Protein AF-A0A965SAM2-F1 (afdb_monomer_lite)

Foldseek 3Di:
DDPPPPQQDDWDQVPWAFPDDDPFKTKIADPDCQDGDPGHDDQFGIWIAGSVVSDTQKTWGQDPVRAIWIAGVPGRDGPVVPVVSVVRCVVVVNHDDDD

Structure (mmCIF, N/CA/C/O backbone):
data_AF-A0A965SAM2-F1
#
_entry.id   AF-A0A965SAM2-F1
#
loop_
_atom_site.group_PDB
_atom_site.id
_atom_site.type_symbol
_atom_site.label_atom_id
_atom_site.label_alt_id
_atom_site.label_comp_id
_atom_site.label_asym_id
_atom_site.label_entity_id
_atom_site.label_seq_id
_atom_site.pdbx_PDB_ins_code
_atom_site.Cartn_x
_atom_site.Cartn_y
_atom_site.Cartn_z
_atom_site.occupancy
_atom_site.B_iso_or_equiv
_atom_site.auth_seq_id
_atom_site.auth_comp_id
_atom_site.auth_asym_id
_atom_site.auth_atom_id
_atom_site.pdbx_PDB_model_num
ATOM 1 N N . MET A 1 1 ? 32.963 -10.746 -17.065 1.00 41.69 1 MET A N 1
ATOM 2 C CA . MET A 1 1 ? 32.592 -9.631 -16.169 1.00 41.69 1 MET A CA 1
ATOM 3 C C . MET A 1 1 ? 31.204 -9.936 -15.650 1.00 41.69 1 MET A C 1
ATOM 5 O O . MET A 1 1 ? 30.295 -10.102 -16.454 1.00 41.69 1 MET A O 1
ATOM 9 N N . SER A 1 2 ? 31.084 -10.188 -14.348 1.00 42.41 2 SER A N 1
ATOM 10 C CA . SER A 1 2 ? 29.838 -10.634 -13.728 1.00 42.41 2 SER A CA 1
ATOM 11 C C . SER A 1 2 ? 28.755 -9.581 -13.916 1.00 42.41 2 SER A C 1
ATOM 13 O O . SER A 1 2 ? 28.946 -8.424 -13.556 1.00 42.41 2 SER A O 1
ATOM 15 N N . ASN A 1 3 ? 27.638 -10.005 -14.503 1.00 43.38 3 ASN A N 1
ATOM 16 C CA . ASN A 1 3 ? 26.401 -9.245 -14.582 1.00 43.38 3 ASN A CA 1
ATOM 17 C C . ASN A 1 3 ? 25.921 -9.056 -13.138 1.00 43.38 3 ASN A C 1
ATOM 19 O O . ASN A 1 3 ? 25.306 -9.960 -12.563 1.00 43.38 3 ASN A O 1
ATOM 23 N N . ASP A 1 4 ? 26.314 -7.946 -12.517 1.00 49.00 4 ASP A N 1
ATOM 24 C CA . ASP A 1 4 ? 25.928 -7.609 -11.156 1.00 49.00 4 ASP A CA 1
ATOM 25 C C . ASP A 1 4 ? 24.427 -7.323 -11.202 1.00 49.00 4 ASP A C 1
ATOM 27 O O . ASP A 1 4 ? 23.975 -6.230 -11.543 1.00 49.00 4 ASP A O 1
ATOM 31 N N . ARG A 1 5 ? 23.636 -8.391 -11.023 1.00 53.91 5 ARG A N 1
ATOM 32 C CA . ARG A 1 5 ? 22.177 -8.348 -10.948 1.00 53.91 5 ARG A CA 1
ATOM 33 C C . ARG A 1 5 ? 21.845 -7.181 -10.035 1.00 53.91 5 ARG A C 1
ATOM 35 O O . ARG A 1 5 ? 22.191 -7.261 -8.860 1.00 53.91 5 ARG A O 1
ATOM 42 N N . MET A 1 6 ? 21.185 -6.140 -10.550 1.00 49.34 6 MET A N 1
ATOM 43 C CA . MET A 1 6 ? 20.573 -5.106 -9.717 1.00 49.34 6 MET A CA 1
ATOM 44 C C . MET A 1 6 ? 19.788 -5.822 -8.616 1.00 49.34 6 MET A C 1
ATOM 46 O O . MET A 1 6 ? 18.729 -6.406 -8.855 1.00 49.34 6 MET A O 1
ATOM 50 N N . LYS A 1 7 ? 20.368 -5.886 -7.415 1.00 56.69 7 LYS A N 1
ATOM 51 C CA . LYS A 1 7 ? 19.736 -6.510 -6.262 1.00 56.69 7 LYS A CA 1
ATOM 52 C C . LYS A 1 7 ? 18.736 -5.487 -5.768 1.00 56.69 7 LYS A C 1
ATOM 54 O O . LYS A 1 7 ? 19.071 -4.649 -4.936 1.00 56.69 7 LYS A O 1
ATOM 59 N N . PHE A 1 8 ? 17.531 -5.538 -6.328 1.00 63.66 8 PHE A N 1
ATOM 60 C CA . PHE A 1 8 ? 16.389 -4.794 -5.819 1.00 63.66 8 PHE A CA 1
ATOM 61 C C . PHE A 1 8 ? 16.279 -5.077 -4.323 1.00 63.66 8 PHE A C 1
ATOM 63 O O . PHE A 1 8 ? 16.072 -6.223 -3.907 1.00 63.66 8 PHE A O 1
ATOM 70 N N . ARG A 1 9 ? 16.520 -4.050 -3.505 1.00 69.62 9 ARG A N 1
ATOM 71 C CA . ARG A 1 9 ? 16.406 -4.182 -2.056 1.00 69.62 9 ARG A CA 1
ATOM 72 C C . ARG A 1 9 ? 14.931 -4.118 -1.701 1.00 69.62 9 ARG A C 1
ATOM 74 O O . ARG A 1 9 ? 14.195 -3.272 -2.209 1.00 69.62 9 ARG A O 1
ATOM 81 N N . TYR A 1 10 ? 14.508 -5.054 -0.863 1.00 79.81 10 TYR A N 1
ATOM 82 C CA . TYR A 1 10 ? 13.208 -4.971 -0.218 1.00 79.81 10 TYR A CA 1
ATOM 83 C C . TYR A 1 10 ? 13.220 -3.831 0.801 1.00 79.81 10 TYR A C 1
ATOM 85 O O . TYR A 1 10 ? 14.263 -3.608 1.424 1.00 79.81 10 TYR A O 1
ATOM 93 N N . PRO A 1 11 ? 12.089 -3.139 0.991 1.00 83.38 11 PRO A N 1
ATOM 94 C CA . PRO A 1 11 ? 12.001 -2.103 1.998 1.00 83.38 11 PRO A CA 1
ATOM 95 C C . PRO A 1 11 ? 12.035 -2.754 3.383 1.00 83.38 11 PRO A C 1
ATOM 97 O O . PRO A 1 11 ? 11.496 -3.847 3.586 1.00 83.38 11 PRO A O 1
ATOM 100 N N . SER A 1 12 ? 12.661 -2.081 4.347 1.00 86.19 12 SER A N 1
ATOM 101 C CA . SER A 1 12 ? 12.483 -2.439 5.753 1.00 86.19 12 SER A CA 1
ATOM 102 C C . SER A 1 12 ? 11.093 -1.986 6.184 1.00 86.19 12 SER A C 1
ATOM 104 O O . SER A 1 12 ? 10.749 -0.821 6.006 1.00 86.19 12 SER A O 1
ATOM 106 N N . LEU A 1 13 ? 10.286 -2.898 6.725 1.00 85.56 13 LEU A N 1
ATOM 107 C CA . LEU A 1 13 ? 8.923 -2.560 7.139 1.00 85.56 13 LEU A CA 1
ATOM 108 C C . LEU A 1 13 ? 8.893 -1.820 8.482 1.00 85.56 13 LEU A C 1
ATOM 110 O O . LEU A 1 13 ? 8.004 -1.004 8.697 1.00 85.56 13 LEU A O 1
ATOM 114 N N . GLY A 1 14 ? 9.860 -2.053 9.374 1.00 86.19 14 GLY A N 1
ATOM 115 C CA . GLY A 1 14 ? 9.796 -1.511 10.734 1.00 86.19 14 GLY A CA 1
ATOM 116 C C . GLY A 1 14 ? 8.524 -1.985 11.444 1.00 86.19 14 GLY A C 1
ATOM 117 O O . GLY A 1 14 ? 8.246 -3.183 11.460 1.00 86.19 14 GLY A O 1
ATOM 118 N N . THR A 1 15 ? 7.747 -1.053 11.998 1.00 87.94 15 THR A N 1
ATOM 119 C CA . THR A 1 15 ? 6.433 -1.335 12.604 1.00 87.94 15 THR A CA 1
ATOM 120 C C . THR A 1 15 ? 5.286 -1.377 11.589 1.00 87.94 15 THR A C 1
ATOM 122 O O . THR A 1 15 ? 4.168 -1.729 11.956 1.00 87.94 15 THR A O 1
ATOM 125 N N . ASN A 1 16 ? 5.538 -1.054 10.316 1.00 89.75 16 ASN A N 1
ATOM 126 C CA . ASN A 1 16 ? 4.527 -1.096 9.262 1.00 89.75 16 ASN A CA 1
ATOM 127 C C . ASN A 1 16 ? 4.139 -2.535 8.907 1.00 89.75 16 ASN A C 1
ATOM 129 O O . ASN A 1 16 ? 4.940 -3.469 9.003 1.00 89.75 16 ASN A O 1
ATOM 133 N N . LEU A 1 17 ? 2.912 -2.711 8.420 1.00 89.50 17 LEU A N 1
ATOM 134 C CA . LEU A 1 17 ? 2.343 -4.030 8.169 1.00 89.50 17 LEU A CA 1
ATOM 135 C C . LEU A 1 17 ? 2.244 -4.328 6.671 1.00 89.50 17 LEU A C 1
ATOM 137 O O . LEU A 1 17 ? 1.564 -3.627 5.926 1.00 89.50 17 LEU A O 1
ATOM 141 N N . LEU A 1 18 ? 2.855 -5.425 6.219 1.00 89.69 18 LEU A N 1
ATOM 142 C CA . LEU A 1 18 ? 2.643 -5.948 4.867 1.00 89.69 18 LEU A CA 1
ATOM 143 C C . LEU A 1 18 ? 1.265 -6.617 4.778 1.00 89.69 18 LEU A C 1
ATOM 145 O O . LEU A 1 18 ? 1.097 -7.753 5.214 1.00 89.69 18 LEU A O 1
ATOM 149 N N . VAL A 1 19 ? 0.290 -5.923 4.193 1.00 88.81 19 VAL A N 1
ATOM 150 C CA . VAL A 1 19 ? -1.097 -6.408 4.077 1.00 88.81 19 VAL A CA 1
ATOM 151 C C . VAL A 1 19 ? -1.335 -7.228 2.809 1.00 88.81 19 VAL A C 1
ATOM 153 O O . VAL A 1 19 ? -2.202 -8.096 2.787 1.00 88.81 19 VAL A O 1
ATOM 156 N N . TYR A 1 20 ? -0.543 -7.005 1.758 1.00 86.44 20 TYR A N 1
ATOM 157 C CA . TYR A 1 20 ? -0.568 -7.832 0.554 1.00 86.44 20 TYR A CA 1
ATOM 158 C C . TYR A 1 20 ? 0.824 -7.998 -0.043 1.00 86.44 20 TYR A C 1
ATOM 160 O O . TYR A 1 20 ? 1.562 -7.029 -0.220 1.00 86.44 20 TYR A O 1
ATOM 168 N N . ARG A 1 21 ? 1.159 -9.237 -0.418 1.00 87.62 21 ARG A N 1
ATOM 169 C CA . ARG A 1 21 ? 2.448 -9.608 -1.006 1.00 87.62 21 ARG A CA 1
ATOM 170 C C . ARG A 1 21 ? 2.269 -10.217 -2.394 1.00 87.62 21 ARG A C 1
ATOM 172 O O . ARG A 1 21 ? 2.237 -11.435 -2.552 1.00 87.62 21 ARG A O 1
ATOM 179 N N . GLY A 1 22 ? 2.184 -9.369 -3.411 1.00 83.44 22 GLY A N 1
ATOM 180 C CA . GLY A 1 22 ? 2.193 -9.807 -4.803 1.00 83.44 22 GLY A CA 1
ATOM 181 C C . GLY A 1 22 ? 3.594 -10.171 -5.321 1.00 83.44 22 GLY A C 1
ATOM 182 O O . GLY A 1 22 ? 4.614 -9.881 -4.681 1.00 83.44 22 GLY A O 1
ATOM 183 N N . PRO A 1 23 ? 3.677 -10.778 -6.520 1.00 82.50 23 PRO A N 1
ATOM 184 C CA . PRO A 1 23 ? 4.951 -11.080 -7.169 1.00 82.50 23 PRO A CA 1
ATOM 185 C C . PRO A 1 23 ? 5.751 -9.808 -7.489 1.00 82.50 23 PRO A C 1
ATOM 187 O O . PRO A 1 23 ? 6.961 -9.790 -7.260 1.00 82.50 23 PRO A O 1
ATOM 190 N N . ARG A 1 24 ? 5.077 -8.735 -7.925 1.00 84.94 24 ARG A N 1
ATOM 191 C CA . ARG A 1 24 ? 5.675 -7.425 -8.233 1.00 84.94 24 ARG A CA 1
ATOM 192 C C . ARG A 1 24 ? 5.317 -6.345 -7.212 1.00 84.94 24 ARG A C 1
ATOM 194 O O . ARG A 1 24 ? 6.217 -5.698 -6.687 1.00 84.94 24 ARG A O 1
ATOM 201 N N . PHE A 1 25 ? 4.029 -6.188 -6.912 1.00 85.75 25 PHE A N 1
ATOM 202 C CA . PHE A 1 25 ? 3.535 -5.116 -6.047 1.00 85.75 25 PHE A CA 1
ATOM 203 C C . PHE A 1 25 ? 3.189 -5.608 -4.652 1.00 85.75 25 PHE A C 1
ATOM 205 O O . PHE A 1 25 ? 2.521 -6.636 -4.500 1.00 85.75 25 PHE A O 1
ATOM 212 N N . TRP A 1 26 ? 3.636 -4.871 -3.641 1.00 89.94 26 TRP A N 1
ATOM 213 C CA . TRP A 1 26 ? 3.313 -5.110 -2.237 1.00 89.94 26 TRP A CA 1
ATOM 214 C C . TRP A 1 26 ? 2.504 -3.940 -1.700 1.00 89.94 26 TRP A C 1
ATOM 216 O O . TRP A 1 26 ? 2.885 -2.798 -1.931 1.00 89.94 26 TRP A O 1
ATOM 226 N N . THR A 1 27 ? 1.427 -4.220 -0.971 1.00 88.38 27 THR A N 1
ATOM 227 C CA . THR A 1 27 ? 0.656 -3.189 -0.269 1.00 88.38 27 THR A CA 1
ATOM 228 C C . THR A 1 27 ? 1.024 -3.237 1.199 1.00 88.38 27 THR A C 1
ATOM 230 O O . THR A 1 27 ? 0.972 -4.297 1.829 1.00 88.38 27 THR A O 1
ATOM 233 N N . ILE A 1 28 ? 1.418 -2.091 1.732 1.00 90.88 28 ILE A N 1
ATOM 234 C CA . ILE A 1 28 ? 1.935 -1.941 3.086 1.00 90.88 28 ILE A CA 1
ATOM 235 C C . ILE A 1 28 ? 1.069 -0.899 3.782 1.00 90.88 28 ILE A C 1
ATOM 237 O O . ILE A 1 28 ? 0.878 0.187 3.242 1.00 90.88 28 ILE A O 1
ATOM 241 N N . ARG A 1 29 ? 0.526 -1.237 4.950 1.00 89.69 29 ARG A N 1
ATOM 242 C CA . ARG A 1 29 ? -0.180 -0.302 5.825 1.00 89.69 29 ARG A CA 1
ATOM 243 C C . ARG A 1 29 ? 0.833 0.451 6.675 1.00 89.69 29 ARG A C 1
ATOM 245 O O . ARG A 1 29 ? 1.722 -0.178 7.253 1.00 89.69 29 ARG A O 1
ATOM 252 N N . LEU A 1 30 ? 0.690 1.770 6.735 1.00 88.94 30 LEU A N 1
ATOM 253 C CA . LEU A 1 30 ? 1.570 2.627 7.513 1.00 88.94 30 LEU A CA 1
ATOM 254 C C . LEU A 1 30 ? 1.073 2.756 8.954 1.00 88.94 30 LEU A C 1
ATOM 256 O O . LEU A 1 30 ? 0.166 3.536 9.243 1.00 88.94 30 LEU A O 1
ATOM 260 N N . ASP A 1 31 ? 1.706 2.007 9.852 1.00 85.00 31 ASP A N 1
ATOM 261 C CA . ASP A 1 31 ? 1.447 2.058 11.296 1.00 85.00 31 ASP A CA 1
ATOM 262 C C . ASP A 1 31 ? 2.551 2.837 12.043 1.00 85.00 31 ASP A C 1
ATOM 264 O O . ASP A 1 31 ? 2.368 3.211 13.197 1.00 85.00 31 ASP A O 1
ATOM 268 N N . ASP A 1 32 ? 3.691 3.109 11.394 1.00 79.38 32 ASP A N 1
ATOM 269 C CA . ASP A 1 32 ? 4.769 3.935 11.949 1.00 79.38 32 ASP A CA 1
ATOM 270 C C . ASP A 1 32 ? 4.440 5.433 11.821 1.00 79.38 32 ASP A C 1
ATOM 272 O O . ASP A 1 32 ? 4.025 5.905 10.759 1.00 79.38 32 ASP A O 1
ATOM 276 N N . GLU A 1 33 ? 4.680 6.207 12.880 1.00 77.38 33 GLU A N 1
ATOM 277 C CA . GLU A 1 33 ? 4.558 7.669 12.866 1.00 77.38 33 GLU A CA 1
ATOM 278 C C . GLU A 1 33 ? 5.711 8.364 12.124 1.00 77.38 33 GLU A C 1
ATOM 280 O O . GLU A 1 33 ? 5.628 9.547 11.806 1.00 77.38 33 GLU A O 1
ATOM 285 N N . ARG A 1 34 ? 6.799 7.649 11.816 1.00 78.94 34 ARG A N 1
ATOM 286 C CA . ARG A 1 34 ? 7.992 8.204 11.154 1.00 78.94 34 ARG A CA 1
ATOM 287 C C . ARG A 1 34 ? 7.890 8.244 9.630 1.00 78.94 34 ARG A C 1
ATOM 289 O O . ARG A 1 34 ? 8.689 8.928 8.992 1.00 78.94 34 ARG A O 1
ATOM 296 N N . GLY A 1 35 ? 6.918 7.545 9.046 1.00 75.44 35 GLY A N 1
ATOM 297 C CA . GLY A 1 35 ? 6.745 7.428 7.597 1.00 75.44 35 GLY A CA 1
ATOM 298 C C . GLY A 1 35 ? 7.375 6.157 7.020 1.00 75.44 35 GLY A C 1
ATOM 299 O O . GLY A 1 35 ? 7.712 5.226 7.751 1.00 75.44 35 GLY A O 1
ATOM 300 N N . PHE A 1 36 ? 7.498 6.084 5.694 1.00 84.44 36 PHE A N 1
ATOM 301 C CA . PHE A 1 36 ? 7.952 4.878 4.996 1.00 84.44 36 PHE A CA 1
ATOM 302 C C . PHE A 1 36 ? 8.768 5.214 3.752 1.00 84.44 36 PHE A C 1
ATOM 304 O O . PHE A 1 36 ? 8.299 5.941 2.885 1.00 84.44 36 PHE A O 1
ATOM 311 N N . ASP A 1 37 ? 9.973 4.651 3.651 1.00 79.75 37 ASP A N 1
ATOM 312 C CA . ASP A 1 37 ? 10.867 4.809 2.492 1.00 79.75 37 ASP A CA 1
ATOM 313 C C . ASP A 1 37 ? 11.067 6.273 2.047 1.00 79.75 37 ASP A C 1
ATOM 315 O O . ASP A 1 37 ? 10.868 6.644 0.895 1.00 79.75 37 ASP A O 1
ATOM 319 N N . GLY A 1 38 ? 11.397 7.152 2.998 1.00 75.25 38 GLY A N 1
ATOM 320 C CA . GLY A 1 38 ? 11.598 8.582 2.731 1.00 75.25 38 GLY A CA 1
ATOM 321 C C . GLY A 1 38 ? 10.311 9.384 2.510 1.00 75.25 38 GLY A C 1
ATOM 322 O O . GLY A 1 38 ? 10.375 10.610 2.440 1.00 75.25 38 GLY A O 1
ATOM 323 N N . LEU A 1 39 ? 9.142 8.736 2.466 1.00 75.69 39 LEU A N 1
ATOM 324 C CA . LEU A 1 39 ? 7.858 9.426 2.514 1.00 75.69 39 LEU A CA 1
ATOM 325 C C . LEU A 1 39 ? 7.549 9.805 3.965 1.00 75.69 39 LEU A C 1
ATOM 327 O O . LEU A 1 39 ? 7.492 8.910 4.816 1.00 75.69 39 LEU A O 1
ATOM 331 N N . PRO A 1 40 ? 7.329 11.096 4.266 1.00 75.38 40 PRO A N 1
ATOM 332 C CA . PRO A 1 40 ? 6.955 11.515 5.606 1.00 75.38 40 PRO A CA 1
ATOM 333 C C . PRO A 1 40 ? 5.599 10.917 5.986 1.00 75.38 40 PRO A C 1
ATOM 335 O O . PRO A 1 40 ? 4.721 10.724 5.136 1.00 75.38 40 PRO A O 1
ATOM 338 N N . ARG A 1 41 ? 5.403 10.655 7.280 1.00 74.56 41 ARG A N 1
ATOM 339 C CA . ARG A 1 41 ? 4.069 10.337 7.784 1.00 74.56 41 ARG A CA 1
ATOM 340 C C . ARG A 1 41 ? 3.170 11.564 7.619 1.00 74.56 41 ARG A C 1
ATOM 342 O O . ARG A 1 41 ? 3.466 12.631 8.142 1.00 74.56 41 ARG A O 1
ATOM 349 N N . GLY A 1 42 ? 2.081 11.392 6.880 1.00 74.81 42 GLY A N 1
ATOM 350 C CA . GLY A 1 42 ? 0.965 12.340 6.769 1.00 74.81 42 GLY A CA 1
ATOM 351 C C . GLY A 1 42 ? -0.350 11.566 6.822 1.00 74.81 42 GLY A C 1
ATOM 352 O O . GLY A 1 42 ? -0.387 10.513 7.450 1.00 74.81 42 GLY A O 1
ATOM 353 N N . ASP A 1 43 ? -1.377 11.982 6.081 1.00 72.81 43 ASP A N 1
ATOM 354 C CA . ASP A 1 43 ? -2.670 11.268 5.975 1.00 72.81 43 ASP A CA 1
ATOM 355 C C . ASP A 1 43 ? -2.613 9.986 5.113 1.00 72.81 43 ASP A C 1
ATOM 357 O O . ASP A 1 43 ? -3.549 9.657 4.391 1.00 72.81 43 ASP A O 1
ATOM 361 N N . ILE A 1 44 ? -1.475 9.291 5.095 1.00 83.25 44 ILE A N 1
ATOM 362 C CA . ILE A 1 44 ? -1.245 8.103 4.268 1.00 83.25 44 ILE A CA 1
ATOM 363 C C . ILE A 1 44 ? -1.557 6.859 5.093 1.00 83.25 44 ILE A C 1
ATOM 365 O O . ILE A 1 44 ? -0.914 6.618 6.110 1.00 83.25 44 ILE A O 1
ATOM 369 N N . ASP A 1 45 ? -2.504 6.047 4.639 1.00 85.00 45 ASP A N 1
ATOM 370 C CA . ASP A 1 45 ? -2.858 4.792 5.309 1.00 85.00 45 ASP A CA 1
ATOM 371 C C . ASP A 1 45 ? -2.104 3.606 4.715 1.00 85.00 45 ASP A C 1
ATOM 373 O O . ASP A 1 45 ? -1.681 2.705 5.439 1.00 85.00 45 ASP A O 1
ATOM 377 N N . PHE A 1 46 ? -1.909 3.604 3.393 1.00 87.69 46 PHE A N 1
ATOM 378 C CA . PHE A 1 46 ? -1.185 2.544 2.703 1.00 87.69 46 PHE A CA 1
ATOM 379 C C . PHE A 1 46 ? -0.236 3.090 1.647 1.00 87.69 46 PHE A C 1
ATOM 381 O O . PHE A 1 46 ? -0.448 4.148 1.059 1.00 87.69 46 PHE A O 1
ATOM 388 N N . VAL A 1 47 ? 0.784 2.300 1.348 1.00 88.94 47 VAL A N 1
ATOM 389 C CA . VAL A 1 47 ? 1.681 2.500 0.214 1.00 88.94 47 VAL A CA 1
ATOM 390 C C . VAL A 1 47 ? 1.751 1.232 -0.616 1.00 88.94 47 VAL A C 1
ATOM 392 O O . VAL A 1 47 ? 1.571 0.119 -0.111 1.00 88.94 47 VAL A O 1
ATOM 395 N N . VAL A 1 48 ? 2.030 1.401 -1.903 1.00 88.31 48 VAL A N 1
ATOM 396 C CA . VAL A 1 48 ? 2.273 0.296 -2.822 1.00 88.31 48 VAL A CA 1
ATOM 397 C C . VAL A 1 48 ? 3.699 0.365 -3.327 1.00 88.31 48 VAL A C 1
ATOM 399 O O . VAL A 1 48 ? 4.105 1.323 -3.981 1.00 88.31 48 VAL A O 1
ATOM 402 N N . TRP A 1 49 ? 4.455 -0.676 -3.001 1.00 89.31 49 TRP A N 1
ATOM 403 C CA . TRP A 1 49 ? 5.854 -0.852 -3.354 1.00 89.31 49 TRP A CA 1
ATOM 404 C C . TRP A 1 49 ? 5.994 -1.685 -4.629 1.00 89.31 49 TRP A C 1
ATOM 406 O O . TRP A 1 49 ? 5.488 -2.810 -4.681 1.00 89.31 49 TRP A O 1
ATOM 416 N N . ASP A 1 50 ? 6.715 -1.180 -5.633 1.00 86.75 50 ASP A N 1
ATOM 417 C CA . ASP A 1 50 ? 7.113 -1.952 -6.815 1.00 86.75 50 ASP A CA 1
ATOM 418 C C . ASP A 1 50 ? 8.492 -2.582 -6.585 1.00 86.75 50 ASP A C 1
ATOM 420 O O . ASP A 1 50 ? 9.525 -1.909 -6.605 1.00 86.75 50 ASP A O 1
ATOM 424 N N . ARG A 1 51 ? 8.525 -3.908 -6.425 1.00 86.06 51 ARG A N 1
ATOM 425 C CA . ARG A 1 51 ? 9.773 -4.667 -6.265 1.00 86.06 51 ARG A CA 1
ATOM 426 C C . ARG A 1 51 ? 10.723 -4.548 -7.448 1.00 86.06 51 ARG A C 1
ATOM 428 O O . ARG A 1 51 ? 11.920 -4.704 -7.251 1.00 86.06 51 ARG A O 1
ATOM 435 N N . CYS A 1 52 ? 10.209 -4.339 -8.656 1.00 84.44 52 CYS A N 1
ATOM 436 C CA . CYS A 1 52 ? 11.034 -4.222 -9.856 1.00 84.44 52 CYS A CA 1
ATOM 437 C C . CYS A 1 52 ? 11.688 -2.848 -9.977 1.00 84.44 52 CYS A C 1
ATOM 439 O O . CYS A 1 52 ? 12.651 -2.707 -10.719 1.00 84.44 52 CYS A O 1
ATOM 441 N N . ARG A 1 53 ? 11.153 -1.833 -9.293 1.00 82.38 53 ARG A N 1
ATOM 442 C CA . ARG A 1 53 ? 11.719 -0.478 -9.276 1.00 82.38 53 ARG A CA 1
ATOM 443 C C . ARG A 1 53 ? 12.416 -0.152 -7.960 1.00 82.38 53 ARG A C 1
ATOM 445 O O . ARG A 1 53 ? 13.137 0.833 -7.906 1.00 82.38 53 ARG A O 1
ATOM 452 N N . SER A 1 54 ? 12.214 -0.977 -6.928 1.00 86.06 54 SER A N 1
ATOM 453 C CA . SER A 1 54 ? 12.599 -0.672 -5.548 1.00 86.06 54 SER A CA 1
ATOM 454 C C . SER A 1 54 ? 12.140 0.732 -5.141 1.00 86.06 54 SER A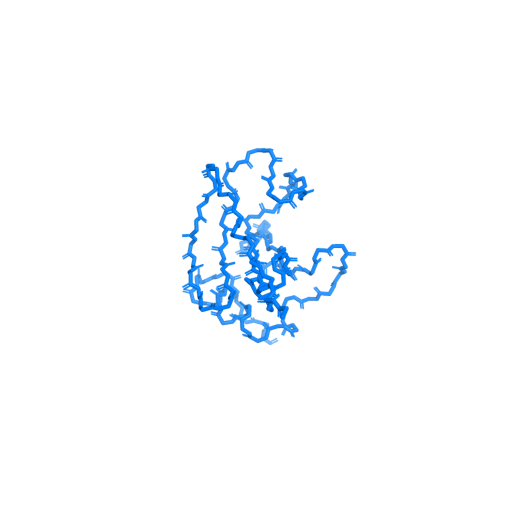 C 1
ATOM 456 O O . SER A 1 54 ? 12.939 1.531 -4.667 1.00 86.06 54 SER A O 1
ATOM 458 N N . ALA A 1 55 ? 10.861 1.032 -5.382 1.00 85.62 55 ALA A N 1
ATOM 459 C CA . ALA A 1 55 ? 10.283 2.339 -5.100 1.00 85.62 55 ALA A CA 1
ATOM 460 C C . ALA A 1 55 ? 8.800 2.230 -4.738 1.00 85.62 5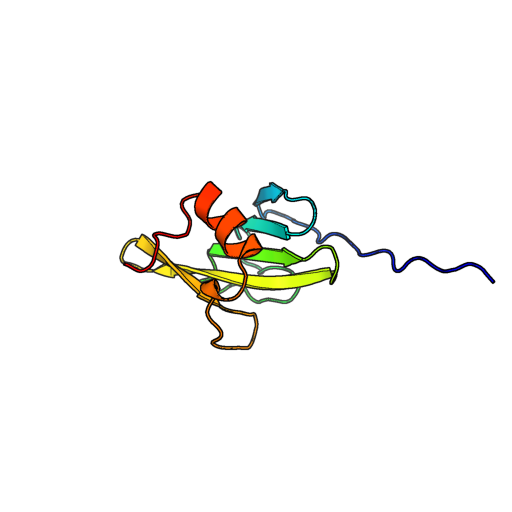5 ALA A C 1
ATOM 462 O O . ALA A 1 55 ? 8.090 1.325 -5.199 1.00 85.62 55 ALA A O 1
ATOM 463 N N . VAL A 1 56 ? 8.314 3.196 -3.958 1.00 86.06 56 VAL A N 1
ATOM 464 C CA . VAL A 1 56 ? 6.876 3.421 -3.801 1.00 86.06 56 VAL A CA 1
ATOM 465 C C . VAL A 1 56 ? 6.327 3.970 -5.118 1.00 86.06 56 VAL A C 1
ATOM 467 O O . VAL A 1 56 ? 6.894 4.885 -5.706 1.00 86.06 56 VAL A O 1
ATOM 470 N N . VAL A 1 57 ? 5.230 3.391 -5.600 1.00 83.44 57 VAL A N 1
ATOM 471 C CA . VAL A 1 57 ? 4.565 3.790 -6.855 1.00 83.44 57 VAL A CA 1
ATOM 472 C C . VAL A 1 57 ? 3.138 4.276 -6.643 1.00 83.44 57 VAL A C 1
ATOM 474 O O . VAL A 1 57 ? 2.563 4.876 -7.545 1.00 83.44 57 VAL A O 1
ATOM 477 N N . ALA A 1 58 ? 2.575 4.052 -5.454 1.00 82.62 58 ALA A N 1
ATOM 478 C CA . ALA A 1 58 ? 1.319 4.656 -5.047 1.00 82.62 58 ALA A CA 1
ATOM 479 C C . ALA A 1 58 ? 1.256 4.868 -3.533 1.00 82.62 58 ALA A C 1
ATOM 481 O O . ALA A 1 58 ? 1.769 4.060 -2.758 1.00 82.62 58 ALA A O 1
ATOM 482 N N . ILE A 1 59 ? 0.566 5.927 -3.134 1.00 84.75 59 ILE A N 1
ATOM 483 C CA . ILE A 1 59 ? 0.095 6.197 -1.778 1.00 84.75 59 ILE A CA 1
ATOM 484 C C . ILE A 1 59 ? -1.427 6.097 -1.774 1.00 84.75 59 ILE A C 1
ATOM 486 O O . ILE A 1 59 ? -2.066 6.445 -2.761 1.00 84.75 59 ILE A O 1
ATOM 490 N N . ILE A 1 60 ? -2.017 5.615 -0.687 1.00 83.12 60 ILE A N 1
ATOM 491 C CA . ILE A 1 60 ? -3.465 5.465 -0.536 1.00 83.12 60 ILE A CA 1
ATOM 492 C C . ILE A 1 60 ? -3.866 6.071 0.799 1.00 83.12 60 ILE A C 1
ATOM 494 O O . ILE A 1 60 ? -3.278 5.758 1.837 1.00 83.12 60 ILE A O 1
ATOM 498 N N . ARG A 1 61 ? -4.881 6.928 0.754 1.00 81.81 61 ARG A N 1
ATOM 499 C CA . ARG A 1 61 ? -5.461 7.613 1.906 1.00 81.81 61 ARG A CA 1
ATOM 500 C C . ARG A 1 61 ? -6.919 7.229 2.055 1.00 81.81 61 ARG A C 1
ATOM 502 O O . ARG A 1 61 ? -7.633 7.141 1.057 1.00 81.81 61 ARG A O 1
ATOM 509 N N . LYS A 1 62 ? -7.375 7.037 3.282 1.00 75.25 62 LYS A N 1
ATOM 510 C CA . LYS A 1 62 ? -8.773 6.860 3.637 1.00 75.25 62 LYS A CA 1
ATOM 511 C C . LYS A 1 62 ? -9.381 8.235 3.888 1.00 75.25 62 LYS A C 1
ATOM 513 O O . LYS A 1 62 ? -8.951 8.979 4.762 1.00 75.25 62 LYS A O 1
ATOM 518 N N . THR A 1 63 ? -10.390 8.586 3.109 1.00 73.94 63 THR A N 1
ATOM 519 C CA . THR A 1 63 ? -11.153 9.818 3.285 1.00 73.94 63 THR A CA 1
ATOM 520 C C . THR A 1 63 ? -12.029 9.736 4.540 1.00 73.94 63 THR A C 1
ATOM 522 O O . THR A 1 63 ? -12.374 8.636 4.988 1.00 73.94 63 THR A O 1
ATOM 525 N N . PRO A 1 64 ? -12.498 10.880 5.072 1.00 73.00 64 PRO A N 1
ATOM 526 C CA . PRO A 1 64 ? -13.471 10.901 6.166 1.00 73.00 64 PRO A CA 1
ATOM 527 C C . PRO A 1 64 ? -14.771 10.142 5.852 1.00 73.00 64 PRO A C 1
ATOM 529 O O . PRO A 1 64 ? -15.386 9.572 6.746 1.00 73.00 64 PRO A O 1
ATOM 532 N N . SER A 1 65 ? -15.168 10.078 4.575 1.00 71.44 65 SER A N 1
ATOM 533 C CA . SER A 1 65 ? -16.316 9.288 4.103 1.00 71.44 65 SER A CA 1
ATOM 534 C C . SER A 1 65 ? -16.055 7.774 4.056 1.00 71.44 65 SER A C 1
ATOM 536 O O . SER A 1 65 ? -16.918 7.013 3.629 1.00 71.44 65 SER A O 1
ATOM 538 N N . GLY A 1 66 ? -14.864 7.320 4.459 1.00 64.19 66 GLY A N 1
ATOM 539 C CA . GLY A 1 66 ? -14.461 5.916 4.451 1.00 64.19 66 GLY A CA 1
ATOM 540 C C . GLY A 1 66 ? -14.055 5.378 3.077 1.00 64.19 66 GLY A C 1
ATOM 541 O O . GLY A 1 66 ? -13.786 4.184 2.961 1.00 64.19 66 GLY A O 1
ATOM 542 N N . THR A 1 67 ? -13.994 6.237 2.055 1.00 66.19 67 THR A N 1
ATOM 543 C CA . THR A 1 67 ? -13.508 5.892 0.708 1.00 66.19 67 THR A CA 1
ATOM 544 C C . THR A 1 67 ? -11.983 5.936 0.682 1.00 66.19 67 THR A C 1
ATOM 546 O O . THR A 1 67 ? -11.367 6.576 1.523 1.00 66.19 67 THR A O 1
ATOM 549 N N . PHE A 1 68 ? -11.348 5.276 -0.280 1.00 68.44 68 PHE A N 1
ATOM 550 C CA . PHE A 1 68 ? -9.897 5.313 -0.438 1.00 68.44 68 PHE A CA 1
ATOM 551 C C . PHE A 1 68 ? -9.509 6.045 -1.723 1.00 68.44 68 PHE A C 1
ATOM 553 O O . PHE A 1 68 ? -10.012 5.721 -2.799 1.00 68.44 68 PHE A O 1
ATOM 560 N N . LEU A 1 69 ? -8.604 7.015 -1.607 1.00 68.44 69 LEU A N 1
ATOM 561 C CA . LEU A 1 69 ? -8.037 7.774 -2.720 1.00 68.44 69 LEU A CA 1
ATOM 562 C C . LEU A 1 69 ? -6.565 7.420 -2.865 1.00 68.44 69 LEU A C 1
ATOM 564 O O . LEU A 1 69 ? -5.811 7.470 -1.892 1.00 68.44 69 LEU A O 1
ATOM 568 N N . GLY A 1 70 ? -6.167 7.037 -4.073 1.00 70.31 70 GLY A N 1
ATOM 569 C CA . GLY A 1 70 ? -4.799 6.654 -4.359 1.00 70.31 70 GLY A CA 1
ATOM 570 C C . GLY A 1 70 ? -4.129 7.609 -5.340 1.00 70.31 70 GLY A C 1
ATOM 571 O O . GLY A 1 70 ? -4.722 7.936 -6.367 1.00 70.31 70 GLY A O 1
ATOM 572 N N . HIS A 1 71 ? -2.882 7.984 -5.055 1.00 72.25 71 HIS A N 1
ATOM 573 C CA . HIS A 1 71 ? -2.078 8.880 -5.891 1.00 72.25 71 HIS A CA 1
ATOM 574 C C . HIS A 1 71 ? -0.662 8.339 -6.113 1.00 72.25 71 HIS A C 1
ATOM 576 O O . HIS A 1 71 ? -0.160 7.571 -5.289 1.00 72.25 71 HIS A O 1
ATOM 582 N N . ALA A 1 72 ? 0.001 8.735 -7.198 1.00 69.75 72 ALA A N 1
ATOM 583 C CA . ALA A 1 72 ? 1.433 8.493 -7.357 1.00 69.75 72 ALA A CA 1
ATOM 584 C C . ALA A 1 72 ? 2.246 9.371 -6.374 1.00 69.75 72 ALA A C 1
ATOM 586 O O . ALA A 1 72 ? 1.830 10.480 -6.040 1.00 69.75 72 ALA A O 1
ATOM 587 N N . PRO A 1 73 ? 3.407 8.919 -5.871 1.00 63.53 73 PRO A N 1
ATOM 588 C CA . PRO A 1 73 ? 4.237 9.756 -5.009 1.00 63.53 73 PRO A CA 1
ATOM 589 C C . PRO A 1 73 ? 4.763 10.970 -5.781 1.00 63.53 73 PRO A C 1
ATOM 591 O O . PRO A 1 73 ? 5.482 10.811 -6.763 1.00 63.53 73 PRO A O 1
ATOM 594 N N . GLY A 1 74 ? 4.411 12.175 -5.327 1.00 61.00 74 GLY A N 1
ATOM 595 C CA . GLY A 1 74 ? 4.855 13.433 -5.936 1.00 61.00 74 GLY A CA 1
ATOM 596 C C . GLY A 1 74 ? 4.051 13.901 -7.153 1.00 61.00 74 GLY A C 1
ATOM 597 O O . GLY A 1 74 ? 4.426 14.909 -7.741 1.00 61.00 74 GLY A O 1
ATOM 598 N N . ASP A 1 75 ? 2.961 13.216 -7.514 1.00 53.50 75 ASP A N 1
ATOM 599 C CA . ASP A 1 75 ? 2.108 13.576 -8.650 1.00 53.50 75 ASP A CA 1
ATOM 600 C C . ASP A 1 75 ? 0.627 13.338 -8.301 1.00 53.50 75 ASP A C 1
ATOM 602 O O . ASP A 1 75 ? 0.294 12.402 -7.572 1.00 53.50 75 ASP A O 1
ATOM 606 N N . GLU A 1 76 ? -0.294 14.141 -8.834 1.00 48.56 76 GLU A N 1
ATOM 607 C CA . GLU A 1 76 ? -1.741 13.977 -8.580 1.00 48.56 76 GLU A CA 1
ATOM 608 C C . GLU A 1 76 ? -2.362 12.804 -9.372 1.00 48.56 76 GLU A C 1
ATOM 610 O O . GLU A 1 76 ? -3.579 12.604 -9.364 1.00 48.56 76 GLU A O 1
ATOM 615 N N . ALA A 1 77 ? -1.546 11.997 -10.058 1.00 46.94 77 ALA A N 1
ATOM 616 C CA . ALA A 1 77 ? -2.008 10.897 -10.896 1.00 46.94 77 ALA A CA 1
ATOM 617 C C . ALA A 1 77 ? -2.777 9.834 -10.090 1.00 46.94 77 ALA A C 1
ATOM 619 O O . ALA A 1 77 ? -2.297 9.320 -9.082 1.00 46.94 77 ALA A O 1
ATOM 620 N N . ASN A 1 78 ? -3.971 9.484 -10.570 1.00 55.81 78 ASN A N 1
ATOM 621 C CA . ASN A 1 78 ? -4.927 8.612 -9.891 1.00 55.81 78 ASN A CA 1
ATOM 622 C C . ASN A 1 78 ? -4.496 7.130 -9.954 1.00 55.81 78 ASN A C 1
ATOM 624 O O . ASN A 1 78 ? -4.112 6.627 -11.011 1.00 55.81 78 ASN A O 1
ATOM 628 N N . VAL A 1 79 ? -4.601 6.395 -8.841 1.00 57.34 79 VAL A N 1
ATOM 629 C CA . VAL A 1 79 ? -4.209 4.970 -8.736 1.00 57.34 79 VAL A CA 1
ATOM 630 C C . VAL A 1 79 ? -4.952 4.047 -9.707 1.00 57.34 79 VAL A C 1
ATOM 632 O O . VAL A 1 79 ? -4.440 2.978 -10.048 1.00 57.34 79 VAL A O 1
ATOM 635 N N . SER A 1 80 ? -6.107 4.475 -10.226 1.00 57.91 80 SER A N 1
ATOM 636 C CA . SER A 1 80 ? -6.825 3.789 -11.309 1.00 57.91 80 SER A CA 1
ATOM 637 C C . SER A 1 80 ? -5.984 3.575 -12.577 1.00 57.91 80 SER A C 1
ATOM 639 O O . SER A 1 80 ? -6.291 2.672 -13.354 1.00 57.91 80 SER A O 1
ATOM 641 N N . ALA A 1 81 ? -4.897 4.333 -12.763 1.00 53.16 81 ALA A N 1
ATOM 642 C CA . ALA A 1 81 ? -3.967 4.191 -13.883 1.00 53.16 81 ALA A CA 1
ATOM 643 C C . ALA A 1 81 ? -3.050 2.952 -13.798 1.00 53.16 81 ALA A C 1
ATOM 645 O O . ALA A 1 81 ? -2.368 2.631 -14.772 1.00 53.16 81 ALA A O 1
ATOM 646 N N . PHE A 1 82 ? -3.027 2.233 -12.668 1.00 63.19 82 PHE A N 1
ATOM 647 C CA . PHE A 1 82 ? -2.176 1.057 -12.472 1.00 63.19 82 PHE A CA 1
ATOM 648 C C . PHE A 1 82 ? -3.024 -0.204 -12.206 1.00 63.19 82 PHE A C 1
ATOM 650 O O . PHE A 1 82 ? -3.344 -0.492 -11.051 1.00 63.19 82 PHE A O 1
ATOM 657 N N . PRO A 1 83 ? -3.367 -1.007 -13.235 1.00 66.31 83 PRO A N 1
ATOM 658 C CA . PRO A 1 83 ? -4.294 -2.143 -13.112 1.00 66.31 83 PRO A CA 1
ATOM 659 C C . PRO A 1 83 ? -3.913 -3.168 -12.032 1.00 66.31 83 PRO A C 1
ATOM 661 O O . PRO A 1 83 ? -4.768 -3.703 -11.321 1.00 66.31 83 PRO A O 1
ATOM 664 N N . ASP A 1 84 ? -2.616 -3.413 -11.861 1.00 64.31 84 ASP A N 1
ATOM 665 C CA . ASP A 1 84 ? -2.108 -4.344 -10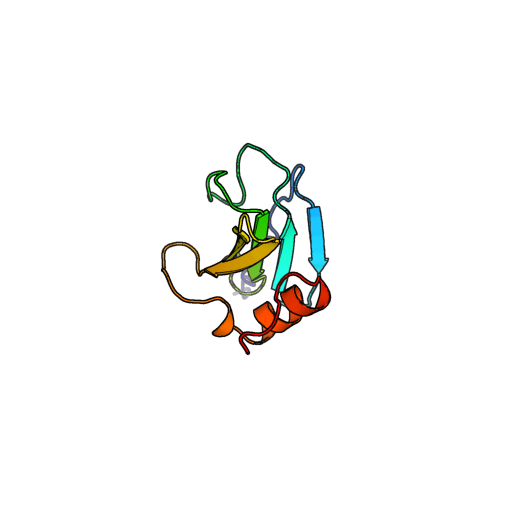.852 1.00 64.31 84 ASP A CA 1
ATOM 666 C C . ASP A 1 84 ? -2.179 -3.766 -9.431 1.00 64.31 84 ASP A C 1
ATOM 668 O O . ASP A 1 84 ? -2.397 -4.506 -8.469 1.00 64.31 84 ASP A O 1
ATOM 672 N N . VAL A 1 85 ? -2.045 -2.442 -9.293 1.00 66.00 85 VAL A N 1
ATOM 673 C CA . VAL A 1 85 ? -2.256 -1.731 -8.026 1.00 66.00 85 VAL A CA 1
ATOM 674 C C . VAL A 1 85 ? -3.735 -1.779 -7.668 1.00 66.00 85 VAL A C 1
ATOM 676 O O . VAL A 1 85 ? -4.061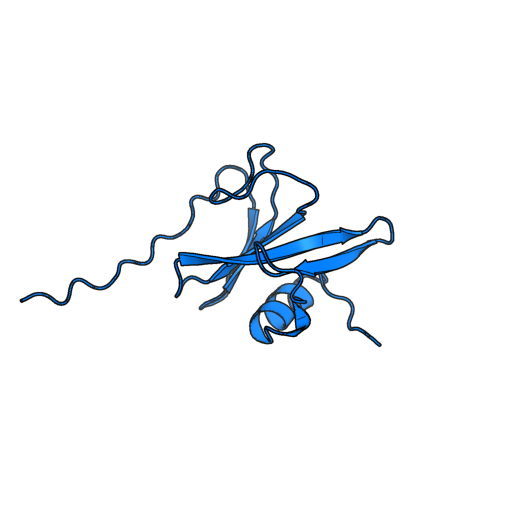 -2.182 -6.558 1.00 66.00 85 VAL A O 1
ATOM 679 N N . VAL A 1 86 ? -4.622 -1.497 -8.629 1.00 69.75 86 VAL A N 1
ATOM 680 C CA . VAL A 1 86 ? -6.079 -1.645 -8.480 1.00 69.75 86 VAL A CA 1
ATOM 681 C C . VAL A 1 86 ? -6.449 -3.069 -8.064 1.00 69.75 86 VAL A C 1
ATOM 683 O O . VAL A 1 86 ? -7.320 -3.272 -7.223 1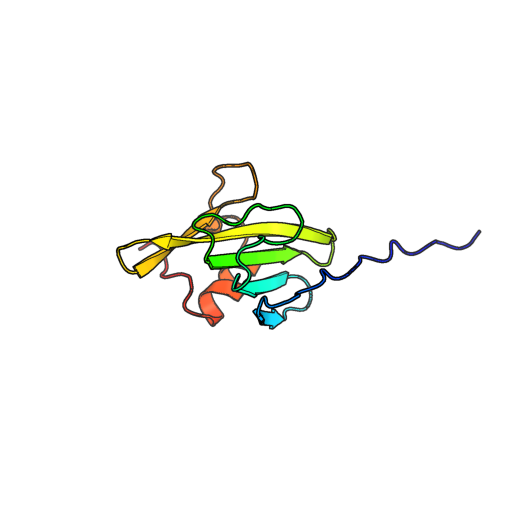.00 69.75 86 VAL A O 1
ATOM 686 N N . THR A 1 87 ? -5.776 -4.079 -8.613 1.00 69.75 87 THR A N 1
ATOM 687 C CA . THR A 1 87 ? -5.999 -5.479 -8.229 1.00 69.75 87 THR A CA 1
ATOM 688 C C . THR A 1 87 ? -5.562 -5.748 -6.788 1.00 69.75 87 THR A C 1
ATOM 690 O O . THR A 1 87 ? -6.302 -6.382 -6.031 1.00 69.75 87 THR A O 1
ATOM 693 N N . ALA A 1 88 ? -4.381 -5.265 -6.389 1.00 68.12 88 ALA A N 1
ATOM 694 C CA . ALA A 1 88 ? -3.867 -5.417 -5.029 1.00 68.12 88 ALA A CA 1
ATOM 695 C C . ALA A 1 88 ? -4.771 -4.730 -3.991 1.00 68.12 88 ALA A C 1
ATOM 697 O O . ALA A 1 88 ? -5.060 -5.304 -2.943 1.00 68.12 88 ALA A O 1
ATOM 698 N N . THR A 1 89 ? -5.275 -3.538 -4.300 1.00 71.00 89 THR A N 1
ATOM 699 C CA . THR A 1 89 ? -6.116 -2.741 -3.400 1.00 71.00 89 THR A CA 1
ATOM 700 C C . THR A 1 89 ? -7.568 -3.212 -3.373 1.00 71.00 89 THR A C 1
ATOM 702 O O . THR A 1 89 ? -8.153 -3.269 -2.293 1.00 71.00 89 THR A O 1
ATOM 705 N N . ARG A 1 90 ? -8.148 -3.654 -4.502 1.00 73.44 90 ARG A N 1
ATOM 706 C CA . ARG A 1 90 ? -9.488 -4.279 -4.536 1.00 73.44 90 ARG A CA 1
ATOM 707 C C . ARG A 1 90 ? -9.562 -5.529 -3.668 1.00 73.44 90 ARG A C 1
ATOM 709 O O . ARG A 1 90 ? -10.536 -5.701 -2.944 1.00 73.44 90 ARG A O 1
ATOM 716 N N . ARG A 1 91 ? -8.530 -6.381 -3.694 1.00 71.25 91 ARG A N 1
ATOM 717 C CA . ARG A 1 91 ? -8.465 -7.587 -2.843 1.00 71.25 91 ARG A CA 1
ATOM 718 C C . ARG A 1 91 ? -8.505 -7.272 -1.350 1.00 71.25 91 ARG A C 1
ATOM 720 O O . ARG A 1 91 ? -8.936 -8.109 -0.569 1.00 71.25 91 ARG A O 1
ATOM 727 N N . LEU A 1 92 ? -8.061 -6.079 -0.973 1.00 71.44 92 LEU A N 1
ATOM 728 C CA . LEU A 1 92 ? -8.041 -5.600 0.404 1.00 71.44 92 LEU A CA 1
ATOM 729 C C . LEU A 1 92 ? -9.282 -4.763 0.761 1.00 71.44 92 LEU A C 1
ATOM 731 O O . LEU A 1 92 ? -9.353 -4.232 1.865 1.00 71.44 92 LEU A O 1
ATOM 735 N N . GLY A 1 93 ? -10.242 -4.602 -0.160 1.00 70.56 93 GLY A N 1
ATOM 736 C CA . GLY A 1 93 ? -11.387 -3.706 0.028 1.00 70.56 93 GLY A CA 1
ATOM 737 C C . GLY A 1 93 ? -11.003 -2.221 0.074 1.00 70.56 93 GLY A C 1
ATOM 738 O O . GLY A 1 93 ? -11.801 -1.394 0.500 1.00 70.56 93 GLY A O 1
ATOM 739 N N . LEU A 1 94 ? -9.788 -1.875 -0.367 1.00 67.69 94 LEU A N 1
ATOM 740 C CA . LEU A 1 94 ? -9.227 -0.520 -0.328 1.00 67.69 94 LEU A CA 1
ATOM 741 C C . LEU A 1 94 ? -9.540 0.292 -1.585 1.00 67.69 94 LEU A C 1
ATOM 743 O O . LEU A 1 94 ? -8.973 1.354 -1.784 1.00 67.69 94 LEU A O 1
ATOM 747 N N . MET A 1 95 ? -10.379 -0.212 -2.482 1.00 63.44 95 MET A N 1
ATOM 748 C CA . MET A 1 95 ? -10.922 0.558 -3.596 1.00 63.44 95 MET A CA 1
ATOM 749 C C . MET A 1 95 ? -12.357 0.111 -3.814 1.00 63.44 95 MET A C 1
ATOM 751 O O . MET A 1 95 ? -12.605 -1.027 -4.217 1.00 63.44 95 MET A O 1
ATOM 755 N N . THR A 1 96 ? -13.299 1.012 -3.571 1.00 51.62 96 THR A N 1
ATOM 756 C CA . THR A 1 96 ? -14.629 0.921 -4.164 1.00 51.62 96 THR A CA 1
ATOM 757 C C . THR A 1 96 ? -14.486 1.418 -5.602 1.00 51.62 96 THR A C 1
ATOM 759 O O . THR A 1 96 ? -13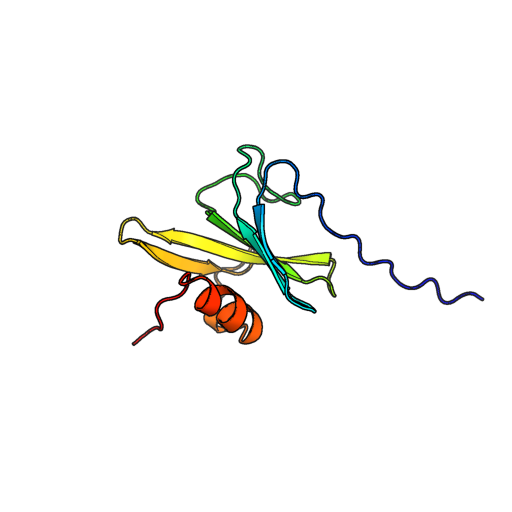.835 2.435 -5.837 1.00 51.62 96 THR A O 1
ATOM 762 N N . SER A 1 97 ? -14.968 0.661 -6.592 1.00 39.72 97 SER A N 1
ATOM 763 C CA . SER A 1 97 ? -14.926 1.112 -7.992 1.00 39.72 97 SER A CA 1
ATOM 764 C C . SER A 1 97 ? -15.464 2.544 -8.111 1.00 39.72 97 SER A C 1
ATOM 766 O O . SER A 1 97 ? -16.444 2.855 -7.430 1.00 39.72 97 SER A O 1
ATOM 768 N N . PRO A 1 98 ? -14.903 3.392 -8.993 1.00 38.88 98 PRO A N 1
ATOM 769 C CA . PRO A 1 98 ? -15.699 4.487 -9.516 1.00 38.88 98 PRO A CA 1
ATOM 770 C C . PRO A 1 98 ? -16.888 3.851 -10.245 1.00 38.88 98 PRO A C 1
ATOM 772 O O . PRO A 1 98 ? -16.703 2.922 -11.038 1.00 38.88 98 PRO A O 1
ATOM 775 N N . VAL A 1 99 ? -18.092 4.274 -9.870 1.00 32.38 99 VAL A N 1
ATOM 776 C CA . VAL A 1 99 ? -19.307 4.028 -10.652 1.00 32.38 99 VAL A CA 1
ATOM 777 C C . VAL A 1 99 ? -19.185 4.789 -11.965 1.00 32.38 99 VAL A C 1
ATOM 779 O O . VAL A 1 99 ? -18.691 5.940 -11.908 1.00 32.38 99 VAL A O 1
#

Radius of gyration: 13.97 Å; chains: 1; bounding box: 52×25×29 Å

Sequence (99 aa):
MSNDRMKFRYPSLGTNLLVYRGPRFWTIRLDDERGFDGLPRGDIDFVVWDRCRSAVVAIIRKTPSGTFLGHAPGDEANVSAFPDVVTATRRLGLMTSPV

pLDDT: mean 73.02, std 14.29, range [32.38, 90.88]

Secondary structure (DSSP, 8-state):
--------PPPP-TT-EEEEE-SSEEEEE---TT-BTTBPPSS--EEEEETTTTEEEEEEEE-TTS-EEEE-TTS--BGGG-HHHHHHHHHTT--PPP-